Protein AF-A0A970M4Q3-F1 (afdb_monomer_lite)

Radius of gyration: 15.76 Å; chains: 1; bounding box: 36×36×40 Å

pLDDT: mean 92.56, std 5.81, range [62.97, 98.31]

Foldseek 3Di:
DCDWDDDPNDIDDVCCQAPVVVVVVLVVVVVVCVVVVNDDPDDDDDDDWDCVVPPCVVTPVCLCPDPVNVDDPPDDDDDRGDADPVRPDDDDDD

Secondary structure (DSSP, 8-state):
--S-EEETTEEESTTIIIIIHHHHHHHHHHHHHHHTT---SS-------S-GGGTSTTTHHHHHHSTT----TTPPP-------TTS-------

Sequence (94 aa):
PYQGYVKDGCVYGRGTEDNQQDLVASIFAARAFLDENILPKSSIGLAFVADEETSSRWGLDYVLQHPDNPFKKKDLIVVPDSGEPDGCAIEIAE

Structure (mmCIF, N/CA/C/O backbone):
data_AF-A0A970M4Q3-F1
#
_entry.id   AF-A0A970M4Q3-F1
#
loop_
_atom_site.group_PDB
_atom_site.id
_atom_site.type_symbol
_atom_site.label_atom_id
_atom_site.label_alt_id
_atom_site.label_comp_id
_atom_site.label_asym_id
_atom_site.label_entity_id
_atom_site.label_seq_id
_atom_site.pdbx_PDB_ins_code
_atom_site.Cartn_x
_atom_site.Cartn_y
_atom_site.Cartn_z
_atom_site.occupancy
_atom_site.B_iso_or_equiv
_atom_site.auth_seq_id
_atom_site.auth_comp_id
_atom_site.auth_asym_id
_atom_site.auth_atom_id
_atom_site.pdbx_PDB_model_num
ATOM 1 N N . PRO A 1 1 ? 12.274 2.865 -19.289 1.00 74.44 1 PRO A N 1
ATOM 2 C CA . PRO A 1 1 ? 11.894 3.508 -18.007 1.00 74.44 1 PRO A CA 1
ATOM 3 C C . PRO A 1 1 ? 10.929 4.687 -18.239 1.00 74.44 1 PRO A C 1
ATOM 5 O O . PRO A 1 1 ? 10.966 5.289 -19.306 1.00 74.44 1 PRO A O 1
ATOM 8 N N . TYR A 1 2 ? 10.029 4.937 -17.283 1.00 92.38 2 TYR A N 1
ATOM 9 C CA . TYR A 1 2 ? 8.839 5.821 -17.331 1.00 92.38 2 TYR A CA 1
ATOM 10 C C . TYR A 1 2 ? 7.736 5.473 -18.342 1.00 92.38 2 TYR A C 1
ATOM 12 O O . TYR A 1 2 ? 6.584 5.819 -18.113 1.00 92.38 2 TYR A O 1
ATOM 20 N N . GLN A 1 3 ? 8.044 4.735 -19.408 1.00 96.12 3 GLN A N 1
ATOM 21 C CA . GLN A 1 3 ? 7.034 4.031 -20.196 1.00 96.12 3 GLN A CA 1
ATOM 22 C C . GLN A 1 3 ? 6.954 2.578 -19.721 1.00 96.12 3 GLN A C 1
ATOM 24 O O . GLN A 1 3 ? 7.902 1.814 -19.916 1.00 96.12 3 GLN A O 1
ATOM 29 N N . GLY A 1 4 ? 5.844 2.229 -19.068 1.00 94.69 4 GLY A N 1
ATOM 30 C CA . GLY A 1 4 ? 5.549 0.856 -18.667 1.00 94.69 4 GLY A CA 1
ATOM 31 C C . GLY A 1 4 ? 5.236 -0.025 -19.878 1.00 94.69 4 GLY A C 1
ATOM 32 O O . GLY A 1 4 ? 4.579 0.429 -20.816 1.00 94.69 4 GLY A O 1
ATOM 33 N N . TYR A 1 5 ? 5.695 -1.276 -19.873 1.00 96.94 5 TYR A N 1
ATOM 34 C CA . TYR A 1 5 ? 5.339 -2.267 -20.892 1.00 96.94 5 TYR A CA 1
ATOM 35 C C . TYR A 1 5 ? 5.206 -3.665 -20.289 1.00 96.94 5 TYR A C 1
ATOM 37 O O . TYR A 1 5 ? 5.784 -3.952 -19.245 1.00 96.94 5 TYR A O 1
ATOM 45 N N . VAL A 1 6 ? 4.448 -4.535 -20.955 1.00 97.69 6 VAL A N 1
ATOM 46 C CA . VAL A 1 6 ? 4.268 -5.934 -20.549 1.00 97.69 6 VAL A CA 1
ATOM 47 C C . VAL A 1 6 ? 5.057 -6.834 -21.487 1.00 97.69 6 VAL A C 1
ATOM 49 O O . VAL A 1 6 ? 4.988 -6.669 -22.707 1.00 97.69 6 VAL A O 1
ATOM 52 N N . LYS A 1 7 ? 5.801 -7.789 -20.932 1.00 97.62 7 LYS A N 1
ATOM 53 C CA . LYS A 1 7 ? 6.526 -8.808 -21.694 1.00 97.62 7 LYS A CA 1
ATOM 54 C C . LYS A 1 7 ? 6.627 -10.089 -20.868 1.00 97.62 7 LYS A C 1
ATOM 56 O O . LYS A 1 7 ? 6.896 -10.019 -19.680 1.00 97.62 7 LYS A O 1
ATOM 61 N N . ASP A 1 8 ? 6.391 -11.243 -21.489 1.00 97.31 8 ASP A N 1
ATOM 62 C CA . ASP A 1 8 ? 6.537 -12.565 -20.854 1.00 97.31 8 ASP A CA 1
ATOM 63 C C . ASP A 1 8 ? 5.790 -12.706 -19.507 1.00 97.31 8 ASP A C 1
ATOM 65 O O . ASP A 1 8 ? 6.249 -13.376 -18.591 1.00 97.31 8 ASP A O 1
ATOM 69 N N . GLY A 1 9 ? 4.626 -12.053 -19.384 1.00 95.88 9 GLY A N 1
ATOM 70 C CA . GLY A 1 9 ? 3.816 -12.055 -18.158 1.00 95.88 9 GLY A CA 1
ATOM 71 C C . GLY A 1 9 ? 4.272 -11.073 -17.072 1.00 95.88 9 GLY A C 1
ATOM 72 O O . GLY A 1 9 ? 3.607 -10.967 -16.049 1.00 95.88 9 GLY A O 1
ATOM 73 N N . CYS A 1 10 ? 5.345 -10.318 -17.300 1.00 94.19 10 CYS A N 1
ATOM 74 C CA . CYS A 1 10 ? 5.871 -9.327 -16.366 1.00 94.19 10 CYS A CA 1
ATOM 75 C C . CYS A 1 10 ? 5.576 -7.896 -16.834 1.00 94.19 10 CYS A C 1
ATOM 77 O O . CYS A 1 10 ? 5.595 -7.595 -18.033 1.00 94.19 10 CYS A O 1
ATOM 79 N N . VAL A 1 11 ? 5.340 -6.998 -15.875 1.00 95.12 11 VAL A N 1
ATOM 80 C CA . VAL A 1 11 ? 5.271 -5.549 -16.101 1.00 95.12 11 VAL A CA 1
ATOM 81 C C . VAL A 1 11 ? 6.667 -4.967 -15.886 1.00 95.12 11 VAL A C 1
ATOM 83 O O . VAL A 1 11 ? 7.330 -5.276 -14.904 1.00 95.12 11 VAL A O 1
ATOM 86 N N . TYR A 1 12 ? 7.127 -4.123 -16.804 1.00 96.00 12 TYR A N 1
ATOM 87 C CA . TYR A 1 12 ? 8.442 -3.495 -16.743 1.00 96.00 12 TYR A CA 1
ATOM 88 C C . TYR A 1 12 ? 8.315 -1.979 -16.749 1.00 96.00 12 TYR A C 1
ATOM 90 O O . TYR A 1 12 ? 7.743 -1.389 -17.667 1.00 96.00 12 TYR A O 1
ATOM 98 N N . GLY A 1 13 ? 8.932 -1.338 -15.765 1.00 96.38 13 GLY A N 1
ATOM 99 C CA . GLY A 1 13 ? 8.978 0.108 -15.610 1.00 96.38 13 GLY A CA 1
ATOM 100 C C . GLY A 1 13 ? 9.785 0.484 -14.369 1.00 96.38 13 GLY A C 1
ATOM 101 O O . GLY A 1 13 ? 9.946 -0.321 -13.457 1.00 96.38 13 GLY A O 1
ATOM 102 N N . ARG A 1 14 ? 10.313 1.715 -14.326 1.00 95.56 14 ARG A N 1
ATOM 103 C CA . ARG A 1 14 ? 10.798 2.271 -13.051 1.00 95.56 14 ARG A CA 1
ATOM 104 C C . ARG A 1 14 ? 9.561 2.474 -12.189 1.00 95.56 14 ARG A C 1
ATOM 106 O O . ARG A 1 14 ? 8.635 3.128 -12.666 1.00 95.56 14 ARG A O 1
ATOM 113 N N . GLY A 1 15 ? 9.573 1.919 -10.988 1.00 93.25 15 GLY A N 1
ATOM 114 C CA . GLY A 1 15 ? 8.438 1.998 -10.090 1.00 93.25 15 GLY A CA 1
ATOM 115 C C . GLY A 1 15 ? 7.580 0.737 -10.012 1.00 93.25 15 GLY A C 1
ATOM 116 O O . GLY A 1 15 ? 6.708 0.644 -9.167 1.00 93.25 15 GLY A O 1
ATOM 117 N N . THR A 1 16 ? 7.762 -0.238 -10.911 1.00 94.00 16 THR A N 1
ATOM 118 C CA . THR A 1 16 ? 6.843 -1.386 -10.931 1.00 94.00 16 THR A CA 1
ATOM 119 C C . THR A 1 16 ? 6.836 -2.128 -9.598 1.00 94.00 16 THR A C 1
ATOM 121 O O . THR A 1 16 ? 5.765 -2.240 -9.026 1.00 94.00 16 THR A O 1
ATOM 124 N N . GLU A 1 17 ? 7.995 -2.562 -9.106 1.00 90.75 17 GLU A N 1
ATOM 125 C CA . GLU A 1 17 ? 8.108 -3.252 -7.811 1.00 90.75 17 GLU A CA 1
ATOM 126 C C . GLU A 1 17 ? 8.102 -2.269 -6.634 1.00 90.75 17 GLU A C 1
ATOM 128 O O . GLU A 1 17 ? 7.368 -2.442 -5.677 1.00 90.75 17 GLU A O 1
ATOM 133 N N . ASP A 1 18 ? 8.891 -1.206 -6.758 1.00 91.69 18 ASP A N 1
ATOM 134 C CA . ASP A 1 18 ? 9.176 -0.230 -5.709 1.00 91.69 18 ASP A CA 1
ATOM 135 C C . ASP A 1 18 ? 8.768 1.165 -6.217 1.00 91.69 18 ASP A C 1
ATOM 137 O O . ASP A 1 18 ? 9.476 1.755 -7.043 1.00 91.69 18 ASP A O 1
ATOM 141 N N . ASN A 1 19 ? 7.576 1.674 -5.883 1.00 92.12 19 ASN A N 1
ATOM 142 C CA . ASN A 1 19 ? 6.545 1.054 -5.028 1.00 92.12 19 ASN A CA 1
ATOM 143 C C . ASN A 1 19 ? 5.115 1.196 -5.607 1.00 92.12 19 ASN A C 1
ATOM 145 O O . ASN A 1 19 ? 4.100 1.337 -4.917 1.00 92.12 19 ASN A O 1
ATOM 149 N N . GLN A 1 20 ? 5.003 1.252 -6.939 1.00 92.38 20 GLN A N 1
ATOM 150 C CA . GLN A 1 20 ? 3.717 1.479 -7.596 1.00 92.38 20 GLN A CA 1
ATOM 151 C C . GLN A 1 20 ? 2.848 0.216 -7.669 1.00 92.38 20 GLN A C 1
ATOM 153 O O . GLN A 1 20 ? 1.626 0.373 -7.751 1.00 92.38 20 GLN A O 1
ATOM 158 N N . GLN A 1 21 ? 3.400 -1.006 -7.629 1.00 92.12 21 GLN A N 1
ATOM 159 C CA . GLN A 1 21 ? 2.553 -2.206 -7.545 1.00 92.12 21 GLN A CA 1
ATOM 160 C C . GLN A 1 21 ? 1.728 -2.221 -6.259 1.00 92.12 21 GLN A C 1
ATOM 162 O O . GLN A 1 21 ? 0.523 -2.463 -6.326 1.00 92.12 21 GLN A O 1
ATOM 167 N N . ASP A 1 22 ? 2.329 -1.877 -5.122 1.00 91.50 22 ASP A N 1
ATOM 168 C CA . ASP A 1 22 ? 1.678 -2.010 -3.824 1.00 91.50 22 ASP A CA 1
ATOM 169 C C . ASP A 1 22 ? 0.683 -0.877 -3.586 1.00 91.50 22 ASP A C 1
ATOM 171 O O . ASP A 1 22 ? -0.407 -1.091 -3.041 1.00 91.50 22 ASP A O 1
ATOM 175 N N . LEU A 1 23 ? 0.985 0.314 -4.116 1.00 94.12 23 LEU A N 1
ATOM 176 C CA . LEU A 1 23 ? 0.025 1.408 -4.242 1.00 94.12 23 LEU A CA 1
ATOM 177 C C . LEU A 1 23 ? -1.231 0.956 -4.998 1.00 94.12 23 LEU A C 1
ATOM 179 O O . LEU A 1 23 ? -2.354 1.177 -4.534 1.00 94.12 23 LEU A O 1
ATOM 183 N N . VAL A 1 24 ? -1.060 0.319 -6.162 1.00 94.94 24 VAL A N 1
ATOM 184 C CA . VAL A 1 24 ? -2.187 -0.163 -6.974 1.00 94.94 24 VAL A CA 1
ATOM 185 C C . VAL A 1 24 ? -2.924 -1.290 -6.249 1.00 94.94 24 VAL A C 1
ATOM 187 O O . VAL A 1 24 ? -4.152 -1.236 -6.149 1.00 94.94 24 VAL A O 1
ATOM 190 N N . ALA A 1 25 ? -2.211 -2.267 -5.686 1.00 94.06 25 ALA A N 1
ATOM 191 C CA . ALA A 1 25 ? -2.797 -3.375 -4.936 1.00 94.06 25 ALA A CA 1
ATOM 192 C C . ALA A 1 25 ? -3.656 -2.882 -3.758 1.00 94.06 25 ALA A C 1
ATOM 194 O O . ALA A 1 25 ? -4.795 -3.325 -3.598 1.00 94.06 25 ALA A O 1
ATOM 195 N N . SER A 1 26 ? -3.172 -1.896 -2.999 1.00 95.25 26 SER A N 1
ATOM 196 C CA . SER A 1 26 ? -3.888 -1.296 -1.863 1.00 95.25 26 SER A CA 1
ATOM 197 C C . SER A 1 26 ? -5.188 -0.601 -2.287 1.00 95.25 26 SER A C 1
ATOM 199 O O . SER A 1 26 ? -6.225 -0.750 -1.632 1.00 95.25 26 SER A O 1
ATOM 201 N N . ILE A 1 27 ? -5.171 0.117 -3.418 1.00 96.94 27 ILE A N 1
ATOM 202 C CA . ILE A 1 27 ? -6.377 0.735 -3.989 1.00 96.94 27 ILE A CA 1
ATOM 203 C C . ILE A 1 27 ? -7.392 -0.339 -4.386 1.00 96.94 27 ILE A C 1
ATOM 205 O O . ILE A 1 27 ? -8.574 -0.212 -4.061 1.00 96.94 27 ILE A O 1
ATOM 209 N N . PHE A 1 28 ? -6.950 -1.397 -5.070 1.00 97.38 28 PHE A N 1
ATOM 210 C CA . PHE A 1 28 ? -7.837 -2.480 -5.497 1.00 97.38 28 PHE A CA 1
ATOM 211 C C . PHE A 1 28 ? -8.394 -3.281 -4.317 1.00 97.38 28 PHE A C 1
ATOM 213 O O . PHE A 1 28 ? -9.564 -3.657 -4.350 1.00 97.38 28 PHE A O 1
ATOM 220 N N . ALA A 1 29 ? -7.622 -3.471 -3.246 1.00 95.50 29 ALA A N 1
ATOM 221 C CA . ALA A 1 29 ? -8.107 -4.099 -2.021 1.00 95.50 29 ALA A CA 1
ATOM 222 C C . ALA A 1 29 ? -9.241 -3.280 -1.383 1.00 95.50 29 ALA A C 1
ATOM 224 O O . ALA A 1 29 ? -10.310 -3.818 -1.094 1.00 95.50 29 ALA A O 1
ATOM 225 N N . ALA A 1 30 ? -9.057 -1.964 -1.230 1.00 96.38 30 ALA A N 1
ATOM 226 C CA . ALA A 1 30 ? -10.110 -1.078 -0.729 1.00 96.38 30 ALA A CA 1
ATOM 227 C C . ALA A 1 30 ? -11.333 -1.063 -1.663 1.00 96.38 30 ALA A C 1
ATOM 229 O O . ALA A 1 30 ? -12.477 -1.095 -1.207 1.00 96.38 30 ALA A O 1
ATOM 230 N N . ARG A 1 31 ? -11.094 -1.054 -2.979 1.00 97.69 31 ARG A N 1
ATOM 231 C CA . ARG A 1 31 ? -12.140 -1.083 -4.003 1.00 97.69 31 ARG A CA 1
ATOM 232 C C . ARG A 1 31 ? -12.964 -2.371 -3.958 1.00 97.69 31 ARG A C 1
ATOM 234 O O . ARG A 1 31 ? -14.179 -2.286 -4.097 1.00 97.69 31 ARG A O 1
ATOM 241 N N . ALA A 1 32 ? -12.340 -3.522 -3.712 1.00 97.94 32 ALA A N 1
ATOM 242 C CA . ALA A 1 32 ? -13.028 -4.807 -3.624 1.00 97.94 32 ALA A CA 1
ATOM 243 C C . ALA A 1 32 ? -14.092 -4.818 -2.514 1.00 97.94 32 ALA A C 1
ATOM 245 O O . ALA A 1 32 ? -15.199 -5.291 -2.742 1.00 97.94 32 ALA A O 1
ATOM 246 N N . PHE A 1 33 ? -13.818 -4.219 -1.348 1.00 97.81 33 PHE A N 1
ATOM 247 C CA . PHE A 1 33 ? -14.836 -4.069 -0.297 1.00 97.81 33 PHE A CA 1
ATOM 248 C C . PHE A 1 33 ? -16.054 -3.269 -0.772 1.00 97.81 33 PHE A C 1
ATOM 250 O O . PHE A 1 33 ? -17.186 -3.620 -0.445 1.00 97.81 33 PHE A O 1
ATOM 257 N N . LEU A 1 34 ? -15.832 -2.207 -1.552 1.00 97.00 34 LEU A N 1
ATOM 258 C CA . LEU A 1 34 ? -16.915 -1.386 -2.096 1.00 97.00 34 LEU A CA 1
ATOM 259 C C . LEU A 1 34 ? -17.720 -2.144 -3.155 1.00 97.00 34 LEU A C 1
ATOM 261 O O . LEU A 1 34 ? -18.948 -2.128 -3.107 1.00 97.00 34 LEU A O 1
ATOM 265 N N . ASP A 1 35 ? -17.037 -2.804 -4.089 1.00 98.31 35 ASP A N 1
ATOM 266 C CA . ASP A 1 35 ? -17.673 -3.513 -5.204 1.00 98.31 35 ASP A CA 1
ATOM 267 C C . ASP A 1 35 ? -18.461 -4.742 -4.729 1.00 98.31 35 ASP A C 1
ATOM 269 O O . ASP A 1 35 ? -19.561 -4.993 -5.219 1.00 98.31 35 ASP A O 1
ATOM 273 N N . GLU A 1 36 ? -17.959 -5.445 -3.712 1.00 98.06 36 GLU A N 1
ATOM 274 C CA . GLU A 1 36 ? -18.642 -6.581 -3.079 1.00 98.06 36 GLU A CA 1
ATOM 275 C C . GLU A 1 36 ? -19.663 -6.151 -2.008 1.00 98.06 36 GLU A C 1
ATOM 277 O O . GLU A 1 36 ? -20.319 -6.990 -1.388 1.00 98.06 36 GLU A O 1
ATOM 282 N N . ASN A 1 37 ? -19.814 -4.841 -1.770 1.00 97.56 37 ASN A N 1
ATOM 283 C CA . ASN A 1 37 ? -20.694 -4.269 -0.748 1.00 97.56 37 ASN A CA 1
ATOM 284 C C . ASN A 1 37 ? -20.450 -4.858 0.660 1.00 97.56 37 ASN A C 1
ATOM 286 O O . ASN A 1 37 ? -21.379 -5.119 1.431 1.00 97.56 37 ASN A O 1
ATOM 290 N N . ILE A 1 38 ? -19.177 -5.077 0.995 1.00 97.81 38 ILE A N 1
ATOM 291 C CA . ILE A 1 38 ? -18.727 -5.593 2.287 1.00 97.81 38 ILE A CA 1
ATOM 292 C C . ILE A 1 38 ? -18.314 -4.414 3.165 1.00 97.81 38 ILE A C 1
ATOM 294 O O . ILE A 1 38 ? -17.390 -3.671 2.840 1.00 97.81 38 ILE A O 1
ATOM 298 N N . LEU A 1 39 ? -18.951 -4.280 4.330 1.00 97.12 39 LEU A N 1
ATOM 299 C CA . LEU A 1 39 ? -18.507 -3.344 5.360 1.00 97.12 39 LEU A CA 1
ATOM 300 C C . LEU A 1 39 ? -17.409 -4.006 6.213 1.00 97.12 39 LEU A C 1
ATOM 302 O O . LEU A 1 39 ? -17.713 -4.943 6.960 1.00 97.12 39 LEU A O 1
ATOM 306 N N . PRO A 1 40 ? -16.145 -3.554 6.140 1.00 95.06 40 PRO A N 1
ATOM 307 C CA . PRO A 1 40 ? -15.087 -4.106 6.973 1.00 95.06 40 PRO A CA 1
ATOM 308 C C . PRO A 1 40 ? -15.309 -3.763 8.452 1.00 95.06 40 PRO A C 1
ATOM 310 O O . PRO A 1 40 ? -15.883 -2.732 8.804 1.00 95.06 40 PRO A O 1
ATOM 313 N N . LYS A 1 41 ? -14.801 -4.625 9.342 1.00 94.50 41 LYS A N 1
ATOM 314 C CA . LYS A 1 41 ? -14.865 -4.417 10.801 1.00 94.50 41 LYS A CA 1
ATOM 315 C C . LYS A 1 41 ? -14.135 -3.142 11.249 1.00 94.50 41 LYS A C 1
ATOM 317 O O . LYS A 1 41 ? -14.521 -2.537 12.247 1.00 94.50 41 LYS A O 1
ATOM 322 N N . SER A 1 42 ? -13.089 -2.764 10.521 1.00 93.81 42 SER A N 1
ATOM 323 C CA . SER A 1 42 ? -12.288 -1.561 10.746 1.00 93.81 42 SER A CA 1
ATOM 324 C C . SER A 1 42 ? -12.369 -0.657 9.521 1.00 93.81 42 SER A C 1
ATOM 326 O O . SER A 1 42 ? -12.450 -1.147 8.397 1.00 93.81 42 SER A O 1
ATOM 328 N N . SER A 1 43 ? -12.320 0.660 9.726 1.00 94.50 43 SER A N 1
ATOM 329 C CA . SER A 1 43 ? -12.214 1.619 8.624 1.00 94.50 43 SER A CA 1
ATOM 330 C C . SER A 1 43 ? -10.905 1.427 7.863 1.00 94.50 43 SER A C 1
ATOM 332 O O . SER A 1 43 ? -9.858 1.255 8.485 1.00 94.50 43 SER A O 1
ATOM 334 N N . ILE A 1 44 ? -10.965 1.520 6.537 1.00 95.25 44 ILE A N 1
ATOM 335 C CA . ILE A 1 44 ? -9.789 1.476 5.665 1.00 95.25 44 ILE A CA 1
ATOM 336 C C . ILE A 1 44 ? -9.355 2.913 5.368 1.00 95.25 44 ILE A C 1
ATOM 338 O O . ILE A 1 44 ? -10.174 3.732 4.951 1.00 95.25 44 ILE A O 1
ATOM 342 N N . GLY A 1 45 ? -8.073 3.207 5.579 1.00 95.38 45 GLY A N 1
ATOM 343 C CA . GLY A 1 45 ? -7.421 4.444 5.154 1.00 95.38 45 GLY A CA 1
ATOM 344 C C . GLY A 1 45 ? -6.262 4.124 4.214 1.00 95.38 45 GLY A C 1
ATOM 345 O O . GLY A 1 45 ? -5.556 3.145 4.432 1.00 95.38 45 GLY A O 1
ATOM 346 N N . LEU A 1 46 ? -6.079 4.938 3.174 1.00 95.88 46 LEU A N 1
ATOM 347 C CA . LEU A 1 46 ? -4.937 4.855 2.262 1.00 95.88 46 LEU A CA 1
ATOM 348 C C . LEU A 1 46 ? -4.067 6.097 2.461 1.00 95.88 46 LEU A C 1
ATOM 350 O O . LEU A 1 46 ? -4.567 7.218 2.352 1.00 95.88 46 LEU A O 1
ATOM 354 N N . ALA A 1 47 ? -2.784 5.895 2.756 1.00 95.00 47 ALA A N 1
ATOM 355 C CA . ALA A 1 47 ? -1.810 6.964 2.934 1.00 95.00 47 ALA A CA 1
ATOM 356 C C . ALA A 1 47 ? -0.747 6.871 1.836 1.00 95.00 47 ALA A C 1
ATOM 358 O O . ALA A 1 47 ? 0.028 5.922 1.799 1.00 95.00 47 ALA A O 1
ATOM 359 N N . PHE A 1 48 ? -0.717 7.865 0.949 1.00 93.88 48 PHE A N 1
ATOM 360 C CA . PHE A 1 48 ? 0.314 7.992 -0.078 1.00 93.88 48 PHE A CA 1
ATOM 361 C C . PHE A 1 48 ? 1.256 9.117 0.330 1.00 93.88 48 PHE A C 1
ATOM 363 O O . PHE A 1 48 ? 0.851 10.280 0.387 1.00 93.88 48 PHE A O 1
ATOM 370 N N . VAL A 1 49 ? 2.494 8.758 0.655 1.00 93.25 49 VAL A N 1
ATOM 371 C CA . VAL A 1 49 ? 3.521 9.685 1.136 1.00 93.25 49 VAL A CA 1
ATOM 372 C C . VAL A 1 49 ? 4.653 9.788 0.121 1.00 93.25 49 VAL A C 1
ATOM 374 O O . VAL A 1 49 ? 4.890 8.874 -0.662 1.00 93.25 49 VAL A O 1
ATOM 377 N N . ALA A 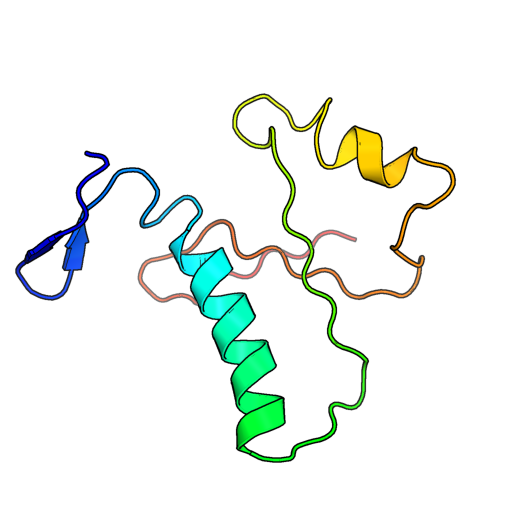1 50 ? 5.313 10.941 0.097 1.00 93.19 50 ALA A N 1
ATOM 378 C CA . ALA A 1 50 ? 6.483 11.175 -0.743 1.00 93.19 50 ALA A CA 1
ATOM 379 C C . ALA A 1 50 ? 7.778 10.904 0.041 1.00 93.19 50 ALA A C 1
ATOM 381 O O . ALA A 1 50 ? 7.732 10.664 1.243 1.00 93.19 50 ALA A O 1
ATOM 382 N N . ASP A 1 51 ? 8.922 11.053 -0.631 1.00 94.12 51 ASP A N 1
ATOM 383 C CA . ASP A 1 51 ? 10.254 11.177 -0.013 1.00 94.12 51 ASP A CA 1
ATOM 384 C C . ASP A 1 51 ? 10.831 9.898 0.625 1.00 94.12 51 ASP A C 1
ATOM 386 O O . ASP A 1 51 ? 11.908 9.981 1.201 1.00 94.12 51 ASP A O 1
ATOM 390 N N . GLU A 1 52 ? 10.177 8.734 0.514 1.00 89.88 52 GLU A N 1
ATOM 391 C CA . GLU A 1 52 ? 10.654 7.453 1.082 1.00 89.88 52 GLU A CA 1
ATOM 392 C C . GLU A 1 52 ? 12.095 7.137 0.634 1.00 89.88 52 GLU A C 1
ATOM 394 O O . GLU A 1 52 ? 13.013 7.146 1.457 1.00 89.88 52 GLU A O 1
ATOM 399 N N . GLU A 1 53 ? 12.302 7.106 -0.683 1.00 86.25 53 GLU A N 1
ATOM 400 C CA . GLU A 1 53 ? 13.582 6.892 -1.380 1.00 86.25 53 GLU A CA 1
ATOM 401 C C . GLU A 1 53 ? 14.677 7.925 -1.037 1.00 86.25 53 GLU A C 1
ATOM 403 O O . GLU A 1 53 ? 15.843 7.814 -1.429 1.00 86.25 53 GLU A O 1
ATOM 408 N N . THR A 1 54 ? 14.301 8.985 -0.319 1.00 90.38 54 THR A N 1
ATOM 409 C CA . THR A 1 54 ? 15.164 10.074 0.140 1.00 90.38 54 THR A CA 1
ATOM 410 C C . THR A 1 54 ? 15.057 10.311 1.648 1.00 90.38 54 THR A C 1
ATOM 412 O O . THR A 1 54 ? 15.357 11.415 2.107 1.00 90.38 54 THR A O 1
ATOM 415 N N . SER A 1 55 ? 14.755 9.258 2.426 1.00 86.25 55 SER A N 1
ATOM 416 C CA . SER A 1 55 ? 14.725 9.166 3.904 1.00 86.25 55 SER A CA 1
ATOM 417 C C . SER A 1 55 ? 13.457 9.629 4.629 1.00 86.25 55 SER A C 1
ATOM 419 O O . SER A 1 55 ? 13.459 9.726 5.852 1.00 86.25 55 SER A O 1
ATOM 421 N N . SER A 1 56 ? 12.366 9.901 3.916 1.00 91.25 56 SER A N 1
ATOM 422 C CA . SER A 1 56 ? 11.042 10.263 4.455 1.00 91.25 56 SER A CA 1
ATOM 423 C C . SER A 1 56 ? 10.955 11.549 5.284 1.00 91.25 56 SER A C 1
ATOM 425 O O . SER A 1 56 ? 9.869 11.878 5.775 1.00 91.25 56 SER A O 1
ATOM 427 N N . ARG A 1 57 ? 12.040 12.321 5.419 1.00 92.94 57 ARG A N 1
ATOM 428 C CA . ARG A 1 57 ? 12.094 13.521 6.270 1.00 92.94 57 ARG A CA 1
ATOM 429 C C . ARG A 1 57 ? 11.000 14.535 5.930 1.00 92.94 57 ARG A C 1
ATOM 431 O O . ARG A 1 57 ? 10.442 15.170 6.826 1.00 92.94 57 ARG A O 1
ATOM 438 N N . TRP A 1 58 ? 10.725 14.723 4.644 1.00 94.00 58 TRP A N 1
ATOM 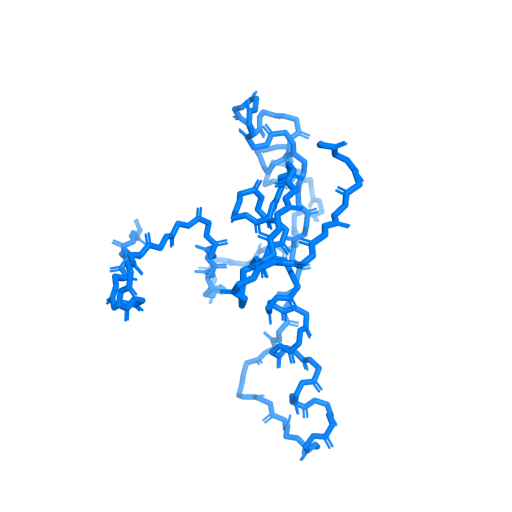439 C CA . TRP A 1 58 ? 9.697 15.642 4.145 1.00 94.00 58 TRP A CA 1
ATOM 440 C C . TRP A 1 58 ? 8.385 14.931 3.796 1.00 94.00 58 TRP A C 1
ATOM 442 O O . TRP A 1 58 ? 7.415 15.585 3.416 1.00 94.00 58 TRP A O 1
ATOM 452 N N . GLY A 1 59 ? 8.362 13.607 3.928 1.00 95.06 59 GLY A N 1
ATOM 453 C CA . GLY A 1 59 ? 7.221 12.737 3.701 1.00 95.06 59 GLY A CA 1
ATOM 454 C C . GLY A 1 59 ? 6.557 12.319 5.004 1.00 95.06 59 GLY A C 1
ATOM 455 O O . GLY A 1 59 ? 5.934 13.132 5.692 1.00 95.06 59 GLY A O 1
ATOM 456 N N . LEU A 1 60 ? 6.675 11.033 5.337 1.00 94.75 60 LEU A N 1
ATOM 457 C CA . LEU A 1 60 ? 6.000 10.442 6.491 1.00 94.75 60 LEU A CA 1
ATOM 458 C C . LEU A 1 60 ? 6.396 11.109 7.817 1.00 94.75 60 LEU A C 1
ATOM 460 O O . LEU A 1 60 ? 5.513 11.403 8.622 1.00 94.75 60 LEU A O 1
ATOM 464 N N . ASP A 1 61 ? 7.678 11.424 8.025 1.00 95.25 61 ASP A N 1
ATOM 465 C CA . ASP A 1 61 ? 8.144 12.068 9.262 1.00 95.25 61 ASP A CA 1
ATOM 466 C C . ASP A 1 61 ? 7.452 13.410 9.499 1.00 95.25 61 ASP A C 1
ATOM 468 O O . ASP A 1 61 ? 7.045 13.726 10.621 1.00 95.25 61 ASP A O 1
ATOM 472 N N . TYR A 1 62 ? 7.291 14.191 8.429 1.00 95.81 62 TYR A N 1
ATOM 473 C CA . TYR A 1 62 ? 6.584 15.461 8.473 1.00 95.81 62 TYR A CA 1
ATOM 474 C C . TYR A 1 62 ? 5.101 15.259 8.805 1.00 95.81 62 TYR A C 1
ATOM 476 O O . TYR A 1 62 ? 4.577 15.940 9.687 1.00 95.81 62 TYR A O 1
ATOM 484 N N . VAL A 1 63 ? 4.432 14.300 8.153 1.00 96.38 63 VAL A N 1
ATOM 485 C CA . VAL A 1 63 ? 3.010 13.990 8.397 1.00 96.38 63 VAL A CA 1
ATOM 486 C C . V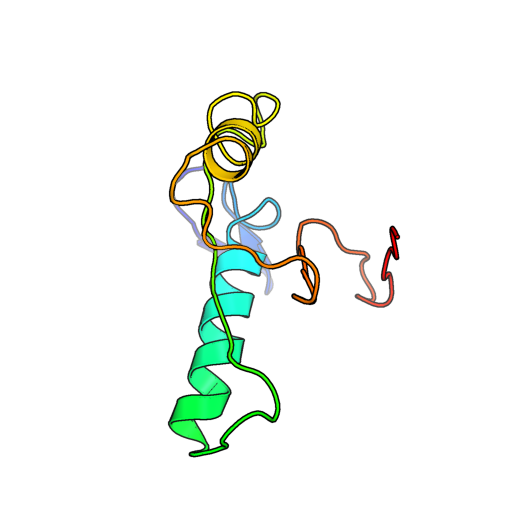AL A 1 63 ? 2.771 13.572 9.848 1.00 96.38 63 VAL A C 1
ATOM 488 O O . VAL A 1 63 ? 1.819 14.037 10.472 1.00 96.38 63 VAL A O 1
ATOM 491 N N . LEU A 1 64 ? 3.646 12.736 10.412 1.00 95.69 64 LEU A N 1
ATOM 492 C CA . LEU A 1 64 ? 3.513 12.255 11.788 1.00 95.69 64 LEU A CA 1
ATOM 493 C C . LEU A 1 64 ? 3.681 13.370 12.831 1.00 95.69 64 LEU A C 1
ATOM 495 O O . LEU A 1 64 ? 3.056 13.311 13.894 1.00 95.69 64 LEU A O 1
ATOM 499 N N . GLN A 1 65 ? 4.505 14.376 12.530 1.00 96.44 65 GLN A N 1
ATOM 500 C CA . GLN A 1 65 ? 4.745 15.543 13.386 1.00 96.44 65 GLN A CA 1
ATOM 501 C C . GLN A 1 65 ? 3.728 16.674 13.168 1.00 96.44 65 GLN A C 1
ATOM 503 O O . GLN A 1 65 ? 3.664 17.604 13.976 1.00 96.44 65 GLN A O 1
ATOM 508 N N . HIS A 1 66 ? 2.942 16.621 12.089 1.00 96.75 66 HIS A N 1
ATOM 509 C CA . HIS A 1 66 ? 1.968 17.654 11.765 1.00 96.75 66 HIS A CA 1
ATOM 510 C C . HIS A 1 66 ? 0.822 17.681 12.799 1.00 96.75 66 HIS A C 1
ATOM 512 O O . HIS A 1 66 ? 0.367 16.619 13.231 1.00 96.75 66 HIS A O 1
ATOM 518 N N . PRO A 1 67 ? 0.294 18.863 13.181 1.00 96.50 67 PRO A N 1
ATOM 519 C CA . PRO A 1 67 ? -0.848 18.959 14.097 1.00 96.50 67 PRO A CA 1
ATOM 520 C C . PRO A 1 67 ? -2.085 18.173 13.637 1.00 96.50 67 PRO A C 1
ATOM 522 O O . PRO A 1 67 ? -2.816 17.636 14.464 1.00 96.50 67 PRO A O 1
ATOM 525 N N . ASP A 1 68 ? -2.275 18.068 12.320 1.00 96.12 68 ASP A N 1
ATOM 526 C CA . ASP A 1 68 ? -3.366 17.320 11.679 1.00 96.12 68 ASP A CA 1
ATOM 527 C C . ASP A 1 68 ? -2.975 15.876 11.306 1.00 96.12 68 ASP A C 1
ATOM 529 O O . ASP A 1 68 ? -3.479 15.331 10.324 1.00 96.12 68 ASP A O 1
ATOM 533 N N . ASN A 1 69 ? -2.047 15.259 12.047 1.00 96.31 69 ASN A N 1
ATOM 534 C CA . ASN A 1 69 ? -1.669 13.858 11.858 1.00 96.31 69 ASN A CA 1
ATOM 535 C C . ASN A 1 69 ? -2.933 12.960 11.817 1.00 96.31 69 ASN A C 1
ATOM 537 O O . ASN A 1 69 ? -3.674 12.905 12.806 1.00 96.31 69 ASN A O 1
ATOM 541 N N . PRO A 1 70 ? -3.195 12.247 10.702 1.00 94.88 70 PRO A N 1
ATOM 542 C CA . PRO A 1 70 ? -4.422 11.472 10.537 1.00 94.88 70 PRO A CA 1
ATOM 543 C C . PRO A 1 70 ? -4.407 10.135 11.296 1.00 94.88 70 PRO A C 1
ATOM 545 O O . PRO A 1 70 ? -5.463 9.516 11.448 1.00 94.88 70 PRO A O 1
ATOM 548 N N . PHE A 1 71 ? -3.239 9.680 11.763 1.00 95.69 71 PHE A N 1
ATOM 549 C CA . PHE A 1 71 ? -3.047 8.370 12.379 1.00 95.69 71 PHE A CA 1
ATOM 550 C C . PHE A 1 71 ? -3.367 8.375 13.876 1.00 95.69 71 PHE A C 1
ATOM 552 O O . PHE A 1 71 ? -2.995 9.273 14.636 1.00 95.69 71 PHE A O 1
ATOM 559 N N . LYS A 1 72 ? -4.011 7.305 14.338 1.00 94.88 72 LYS A N 1
ATOM 560 C CA . LYS A 1 72 ? -4.320 7.054 15.747 1.00 94.88 72 LYS A CA 1
ATOM 561 C C . LYS A 1 72 ? -3.401 5.974 16.296 1.00 94.88 72 LYS A C 1
ATOM 563 O O . LYS A 1 72 ? -3.036 5.023 15.6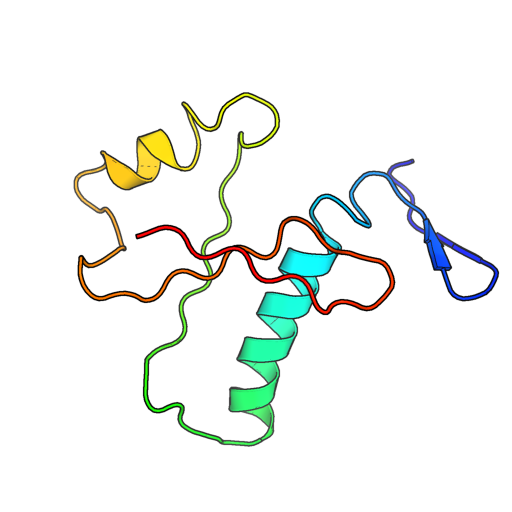20 1.00 94.88 72 LYS A O 1
ATOM 568 N N . LYS A 1 73 ? -3.144 6.029 17.604 1.00 92.94 73 LYS A N 1
ATOM 569 C CA . LYS A 1 73 ? -2.331 5.031 18.330 1.00 92.94 73 LYS A CA 1
ATOM 570 C C . LYS A 1 73 ? -2.859 3.589 18.288 1.00 92.94 73 LYS A C 1
ATOM 572 O O . LYS A 1 73 ? -2.175 2.697 18.765 1.00 92.94 73 LYS A O 1
ATOM 577 N N . LYS A 1 74 ? -4.086 3.372 17.810 1.00 93.38 74 LYS A N 1
ATOM 578 C CA . LYS A 1 74 ? -4.723 2.050 17.707 1.00 93.38 74 LYS A CA 1
ATOM 579 C C . LYS A 1 74 ? -4.900 1.594 16.259 1.00 93.38 74 LYS A C 1
ATOM 581 O O . LYS A 1 74 ? -5.526 0.559 16.045 1.00 93.38 74 LYS A O 1
ATOM 586 N N . ASP A 1 75 ? -4.433 2.384 15.295 1.00 94.81 75 ASP A N 1
ATOM 587 C CA . ASP A 1 75 ? -4.514 1.999 13.895 1.00 94.81 75 ASP A CA 1
ATOM 588 C C . ASP A 1 75 ? -3.535 0.853 13.636 1.00 94.81 75 ASP A C 1
ATOM 590 O O . ASP A 1 75 ? -2.423 0.833 14.162 1.00 94.81 75 ASP A O 1
ATOM 594 N N . LEU A 1 76 ? -3.979 -0.116 12.838 1.00 94.06 76 LEU A N 1
ATOM 595 C CA . LEU A 1 76 ? -3.109 -1.147 12.290 1.00 94.06 76 LEU A CA 1
ATOM 596 C C . LEU A 1 76 ? -2.547 -0.601 10.982 1.00 94.06 76 LEU A C 1
ATOM 598 O O . LEU A 1 76 ? -3.319 -0.249 10.088 1.00 94.06 76 LEU A O 1
ATOM 602 N N . ILE A 1 77 ? -1.224 -0.507 10.894 1.00 94.12 77 ILE A N 1
ATOM 603 C CA . ILE A 1 77 ? -0.534 0.008 9.714 1.00 94.12 77 ILE A CA 1
ATOM 604 C C . ILE A 1 77 ? 0.022 -1.179 8.934 1.00 94.12 77 ILE A C 1
ATOM 606 O O . ILE A 1 77 ? 0.688 -2.040 9.501 1.00 94.12 77 ILE A O 1
ATOM 610 N N . VAL A 1 78 ? -0.283 -1.224 7.641 1.00 92.31 78 VAL A N 1
ATOM 611 C CA . VAL A 1 78 ? 0.258 -2.208 6.701 1.00 92.31 78 VAL A CA 1
ATOM 612 C C . VAL A 1 78 ? 1.044 -1.429 5.660 1.00 92.31 78 VAL A C 1
ATOM 614 O O . VAL A 1 78 ? 0.487 -0.527 5.034 1.00 92.31 78 VAL A O 1
ATOM 617 N N . VAL A 1 79 ? 2.323 -1.764 5.507 1.00 91.06 79 VAL A N 1
ATOM 618 C CA . VAL A 1 79 ? 3.231 -1.150 4.533 1.00 91.06 79 VAL A CA 1
ATOM 619 C C . VAL A 1 79 ? 3.702 -2.251 3.581 1.00 91.06 79 VAL A C 1
ATOM 621 O O . VAL A 1 79 ? 4.625 -2.990 3.914 1.00 91.06 79 VAL A O 1
ATOM 624 N N . PRO A 1 80 ? 3.014 -2.435 2.446 1.00 83.19 80 PRO A N 1
ATOM 625 C CA . PRO A 1 80 ? 3.493 -3.282 1.369 1.00 83.19 80 PRO A CA 1
ATOM 626 C C . PRO A 1 80 ? 4.538 -2.466 0.595 1.00 83.19 80 PRO A C 1
ATOM 628 O O . PRO A 1 80 ? 4.198 -1.463 -0.032 1.00 83.19 80 PRO A O 1
ATOM 631 N N . ASP A 1 81 ? 5.808 -2.799 0.808 1.00 79.00 81 ASP A N 1
ATOM 632 C CA . ASP A 1 81 ? 6.964 -2.091 0.224 1.00 79.00 81 ASP A CA 1
ATOM 633 C C . ASP A 1 81 ? 8.119 -3.050 -0.123 1.00 79.00 81 ASP A C 1
ATOM 635 O O . ASP A 1 81 ? 9.117 -2.683 -0.734 1.00 79.00 81 ASP A O 1
ATOM 639 N N . SER A 1 82 ? 7.998 -4.322 0.266 1.00 79.25 82 SER A N 1
ATOM 640 C CA . SER A 1 82 ? 8.939 -5.374 -0.105 1.00 79.25 82 SER A CA 1
ATOM 641 C C . SER A 1 82 ? 8.235 -6.726 -0.151 1.00 79.25 82 SER A C 1
ATOM 643 O O . SER A 1 82 ? 7.226 -6.946 0.525 1.00 79.25 82 SER A O 1
ATOM 645 N N . GLY A 1 83 ? 8.768 -7.641 -0.958 1.00 77.50 83 GLY A N 1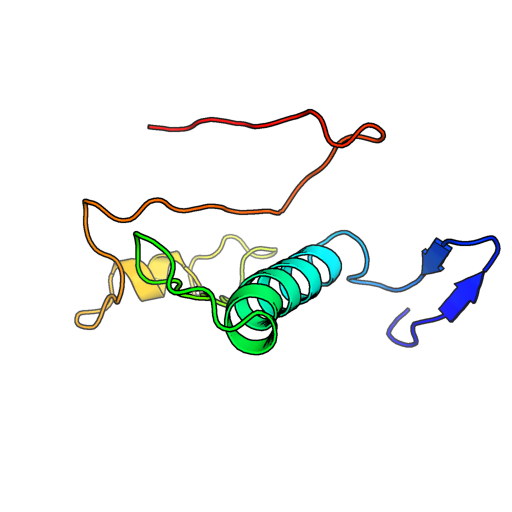
ATOM 646 C CA . GLY A 1 83 ? 8.199 -8.967 -1.149 1.00 77.50 83 GLY A CA 1
ATOM 647 C C . GLY A 1 83 ? 9.251 -10.028 -1.447 1.00 77.50 83 GLY A C 1
ATOM 648 O O . GLY A 1 83 ? 10.390 -9.740 -1.818 1.00 77.50 83 GLY A O 1
ATOM 649 N N . GLU A 1 84 ? 8.841 -11.283 -1.291 1.00 85.31 84 GLU A N 1
ATOM 650 C CA . GLU A 1 84 ? 9.594 -12.464 -1.715 1.00 85.31 84 GLU A CA 1
ATOM 651 C C . GLU A 1 84 ? 8.889 -13.136 -2.904 1.00 85.31 84 GLU A C 1
ATOM 653 O O . GLU A 1 84 ? 7.686 -12.939 -3.089 1.00 85.31 84 GLU A O 1
ATOM 658 N N . PRO A 1 85 ? 9.582 -13.963 -3.712 1.00 84.69 85 PRO A N 1
ATOM 659 C CA . PRO A 1 85 ? 8.977 -14.618 -4.876 1.00 84.69 85 PRO A CA 1
ATOM 660 C C . PRO A 1 85 ? 7.727 -15.458 -4.580 1.00 84.69 85 PRO A C 1
ATOM 662 O O . PRO A 1 85 ? 6.925 -15.690 -5.483 1.00 84.69 85 PRO A O 1
ATOM 665 N N . ASP A 1 86 ? 7.569 -15.940 -3.345 1.00 87.75 86 ASP A N 1
ATOM 666 C CA . ASP A 1 86 ? 6.391 -16.686 -2.895 1.00 87.75 86 ASP A CA 1
ATOM 667 C C . ASP A 1 86 ? 5.367 -15.832 -2.122 1.00 87.75 86 ASP A C 1
ATOM 669 O O . ASP A 1 86 ? 4.309 -16.342 -1.747 1.00 87.75 86 ASP A O 1
ATOM 673 N N . GLY A 1 87 ? 5.661 -14.547 -1.894 1.00 81.88 87 GLY A N 1
ATOM 674 C CA . GLY A 1 87 ? 4.796 -13.591 -1.203 1.00 81.88 87 GLY A CA 1
ATOM 675 C C . GLY A 1 87 ? 4.478 -13.952 0.250 1.00 81.88 87 GLY A C 1
ATOM 676 O O . GLY A 1 87 ? 3.468 -13.490 0.776 1.00 81.88 87 GLY A O 1
ATOM 677 N N . CYS A 1 88 ? 5.280 -14.808 0.891 1.00 85.88 88 CYS A N 1
ATOM 678 C CA . CYS A 1 88 ? 4.968 -15.342 2.220 1.00 85.88 88 CYS A CA 1
ATOM 679 C C . CYS A 1 88 ? 5.592 -14.546 3.378 1.00 85.88 88 CYS A C 1
ATOM 681 O O . CYS A 1 88 ? 5.252 -14.789 4.539 1.00 85.88 88 CYS A O 1
ATOM 683 N N . ALA A 1 89 ? 6.491 -13.606 3.086 1.00 86.50 89 ALA A N 1
ATOM 684 C CA . ALA A 1 89 ? 7.147 -12.787 4.095 1.00 86.50 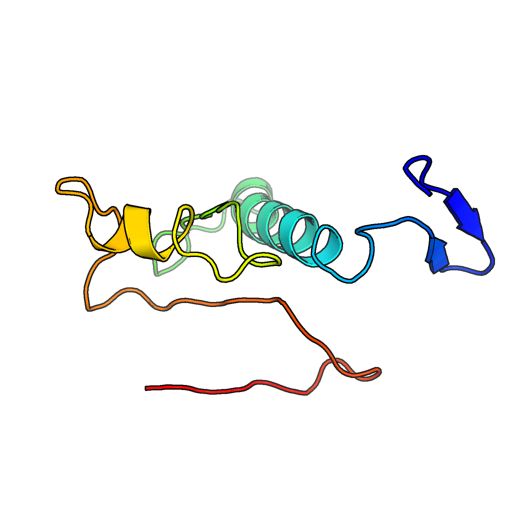89 ALA A CA 1
ATOM 685 C C . ALA A 1 89 ? 6.197 -11.726 4.674 1.00 86.50 89 ALA A C 1
ATOM 687 O O . ALA A 1 89 ? 5.566 -10.962 3.947 1.00 86.50 89 ALA A O 1
ATOM 688 N N . ILE A 1 90 ? 6.122 -11.670 6.005 1.00 87.44 90 ILE A N 1
ATOM 689 C CA . ILE A 1 90 ? 5.490 -10.585 6.758 1.00 87.44 90 ILE A CA 1
ATOM 690 C C . ILE A 1 90 ? 6.455 -10.201 7.871 1.00 87.44 90 ILE A C 1
ATOM 692 O O . ILE A 1 90 ? 6.747 -11.012 8.754 1.00 87.44 90 ILE A O 1
ATOM 696 N N . GLU A 1 91 ? 6.926 -8.961 7.843 1.00 87.50 91 GLU A N 1
ATOM 697 C CA . GLU A 1 91 ? 7.644 -8.373 8.964 1.00 87.50 91 GLU A CA 1
ATOM 698 C C . GLU A 1 91 ? 6.645 -7.749 9.942 1.00 87.50 91 GLU A C 1
ATOM 700 O O . GLU A 1 91 ? 5.694 -7.073 9.546 1.00 87.50 91 GLU A O 1
ATOM 705 N N . ILE A 1 92 ? 6.848 -7.998 11.235 1.00 87.94 92 ILE A N 1
ATOM 706 C CA . ILE A 1 92 ? 6.048 -7.403 12.305 1.00 87.94 92 ILE A CA 1
ATOM 707 C C . ILE A 1 92 ? 6.986 -6.559 13.161 1.00 87.94 92 ILE A C 1
ATOM 709 O O . ILE A 1 92 ? 7.901 -7.092 13.789 1.00 87.94 92 ILE A O 1
ATOM 713 N N . ALA A 1 93 ? 6.718 -5.257 13.203 1.00 83.88 93 ALA A N 1
ATOM 714 C CA . ALA A 1 93 ? 7.342 -4.310 14.115 1.00 83.88 93 ALA A CA 1
ATOM 715 C C . ALA A 1 93 ? 6.275 -3.773 15.084 1.00 83.88 93 ALA A C 1
ATOM 717 O O . ALA A 1 93 ? 5.176 -3.414 14.655 1.00 83.88 93 ALA A O 1
ATOM 718 N N . GLU A 1 94 ? 6.593 -3.762 16.381 1.00 62.97 94 GLU A N 1
ATOM 719 C CA . GLU A 1 94 ? 5.738 -3.230 17.460 1.00 62.97 94 GLU A CA 1
ATOM 720 C C . GLU A 1 94 ? 6.176 -1.831 17.909 1.00 62.97 94 GLU A C 1
ATOM 722 O O . GLU A 1 94 ? 7.403 -1.596 18.025 1.00 62.97 94 GLU A O 1
#